Protein AF-A0A8J6MRK6-F1 (afdb_monomer_lite)

Sequence (98 aa):
NPVSFQPLQSISALSKSTATTGTELSQHFGQYLDSALNKLSTDKAESDKLTTDFLRGESVGVDQMLIAAEKVSLGLEFTVQVRNKMIEAYQEIMRMQM

Structure (mmCIF, N/CA/C/O backbone):
data_AF-A0A8J6MRK6-F1
#
_entry.id   AF-A0A8J6MRK6-F1
#
loop_
_atom_site.group_PDB
_atom_site.id
_atom_site.type_symbol
_atom_site.label_atom_id
_atom_site.label_alt_id
_atom_site.label_comp_id
_atom_site.label_asym_id
_atom_site.label_entity_id
_atom_site.label_seq_id
_atom_site.pdbx_PDB_ins_code
_atom_site.Cartn_x
_atom_site.Cartn_y
_atom_site.Cartn_z
_atom_site.occupancy
_atom_site.B_iso_or_equiv
_atom_site.auth_seq_id
_atom_site.auth_comp_id
_atom_site.auth_asym_id
_atom_site.auth_atom_id
_atom_site.pdbx_PDB_model_num
ATOM 1 N N . ASN A 1 1 ? 3.760 -3.261 73.207 1.00 43.50 1 ASN A N 1
ATOM 2 C CA . ASN A 1 1 ? 4.058 -2.607 71.918 1.00 43.50 1 ASN A CA 1
ATOM 3 C C . ASN A 1 1 ? 3.354 -3.384 70.808 1.00 43.50 1 ASN A C 1
ATOM 5 O O . ASN A 1 1 ? 3.860 -4.449 70.472 1.00 43.50 1 ASN A O 1
ATOM 9 N N . PRO A 1 2 ? 2.171 -2.980 70.308 1.00 58.50 2 PRO A N 1
ATOM 10 C CA . PRO A 1 2 ? 1.565 -3.656 69.169 1.00 58.50 2 PRO A CA 1
ATOM 11 C C . PRO A 1 2 ? 2.095 -3.044 67.868 1.00 58.50 2 PRO A C 1
ATOM 13 O O . PRO A 1 2 ? 2.061 -1.833 67.669 1.00 58.50 2 PRO A O 1
ATOM 16 N N . VAL A 1 3 ? 2.625 -3.902 67.004 1.00 55.16 3 VAL A N 1
ATOM 17 C CA . VAL A 1 3 ? 3.091 -3.565 65.657 1.00 55.16 3 VAL A CA 1
ATOM 18 C C . VAL A 1 3 ? 1.879 -3.247 64.782 1.00 55.16 3 VAL A C 1
ATOM 20 O O . VAL A 1 3 ? 1.050 -4.111 64.508 1.00 55.16 3 VAL A O 1
ATOM 23 N N . SER A 1 4 ? 1.768 -1.988 64.373 1.00 65.88 4 SER A N 1
ATOM 24 C CA . SER A 1 4 ? 0.821 -1.502 63.378 1.00 65.88 4 SER A CA 1
ATOM 25 C C . SER A 1 4 ? 1.310 -1.883 61.979 1.00 65.88 4 SER A C 1
ATOM 27 O O . SER A 1 4 ? 2.348 -1.416 61.518 1.00 65.88 4 SER A O 1
ATOM 29 N N . PHE A 1 5 ? 0.553 -2.734 61.290 1.00 61.56 5 PHE A N 1
ATOM 30 C CA . PHE A 1 5 ? 0.781 -3.050 59.883 1.00 61.56 5 PHE A CA 1
ATOM 31 C C . PHE A 1 5 ? 0.125 -1.969 59.019 1.00 61.56 5 PHE A C 1
ATOM 33 O O . PHE A 1 5 ? -1.100 -1.880 58.940 1.00 61.56 5 PHE A O 1
ATOM 40 N N . GLN A 1 6 ? 0.942 -1.117 58.399 1.00 68.06 6 GLN A N 1
ATOM 41 C CA . GLN A 1 6 ? 0.486 -0.169 57.384 1.00 68.06 6 GLN A CA 1
ATOM 42 C C . GLN A 1 6 ? 0.169 -0.934 56.088 1.00 68.06 6 GLN A C 1
ATOM 44 O O . GLN A 1 6 ? 1.034 -1.660 55.590 1.00 68.06 6 GLN A O 1
ATOM 49 N N . PRO A 1 7 ? -1.050 -0.808 55.532 1.00 63.06 7 PRO A N 1
ATOM 50 C CA . PRO A 1 7 ? -1.398 -1.471 54.288 1.00 63.06 7 PRO A CA 1
ATOM 51 C C . PRO A 1 7 ? -0.610 -0.861 53.123 1.00 63.06 7 PRO A C 1
ATOM 53 O O . PRO A 1 7 ? -0.322 0.334 53.088 1.00 63.06 7 PRO A O 1
ATOM 56 N N . LEU A 1 8 ? -0.262 -1.725 52.175 1.00 55.72 8 LEU A N 1
ATOM 57 C CA . LEU A 1 8 ? 0.589 -1.507 51.007 1.00 55.72 8 LEU A CA 1
ATOM 58 C C . LEU A 1 8 ? 0.056 -0.409 50.059 1.00 55.72 8 LEU A C 1
ATOM 60 O O . LEU A 1 8 ? -0.476 -0.700 48.992 1.00 55.72 8 LEU A O 1
ATOM 64 N N . GLN A 1 9 ? 0.238 0.865 50.411 1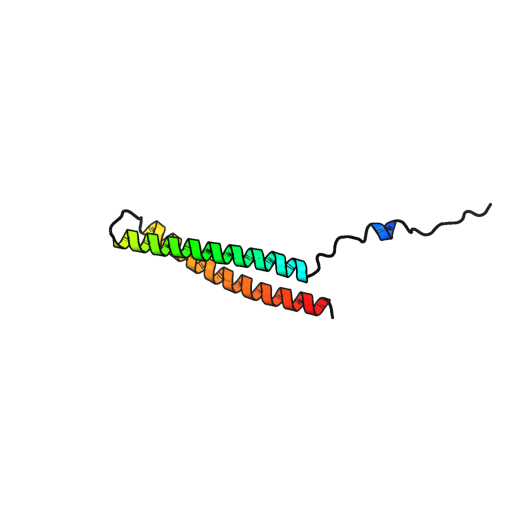.00 59.41 9 GLN A N 1
ATOM 65 C CA . GLN A 1 9 ? -0.112 2.015 49.560 1.00 59.41 9 GLN A CA 1
ATOM 66 C C . GLN A 1 9 ? 0.921 2.311 48.455 1.00 59.41 9 GLN A C 1
ATO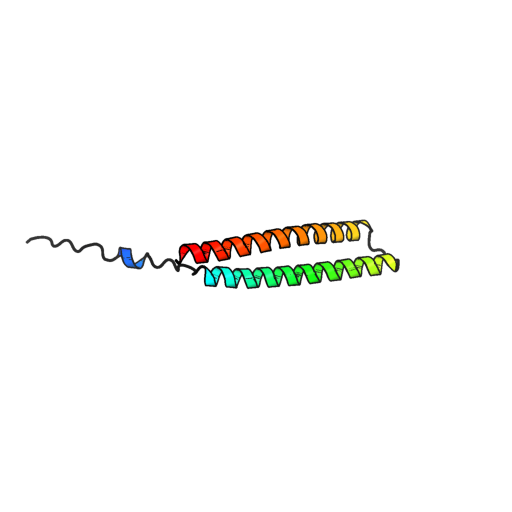M 68 O O . GLN A 1 9 ? 0.755 3.259 47.695 1.00 59.41 9 GLN A O 1
ATOM 73 N N . SER A 1 10 ? 1.986 1.515 48.332 1.00 55.88 10 SER A N 1
ATOM 74 C CA . SER A 1 10 ? 3.086 1.772 47.386 1.00 55.88 10 SER A CA 1
ATOM 75 C C . SER A 1 10 ? 2.905 1.111 46.012 1.00 55.88 10 SER A C 1
ATOM 77 O O . SER A 1 10 ? 3.603 1.466 45.069 1.00 55.88 10 SER A O 1
ATOM 79 N N . ILE A 1 11 ? 1.967 0.169 45.873 1.00 58.72 11 ILE A N 1
ATOM 80 C CA . ILE A 1 11 ? 1.724 -0.568 44.615 1.00 58.72 11 ILE A CA 1
ATOM 81 C C . ILE A 1 11 ? 0.726 0.133 43.682 1.00 58.72 11 ILE A C 1
ATOM 83 O O . ILE A 1 11 ? 0.683 -0.169 42.492 1.00 58.72 11 ILE A O 1
ATOM 87 N N . SER A 1 12 ? -0.022 1.124 44.170 1.00 57.41 12 SER A N 1
ATOM 88 C CA . SER A 1 12 ? -0.933 1.934 43.349 1.00 57.41 12 SER A CA 1
ATOM 89 C C . SER A 1 12 ? -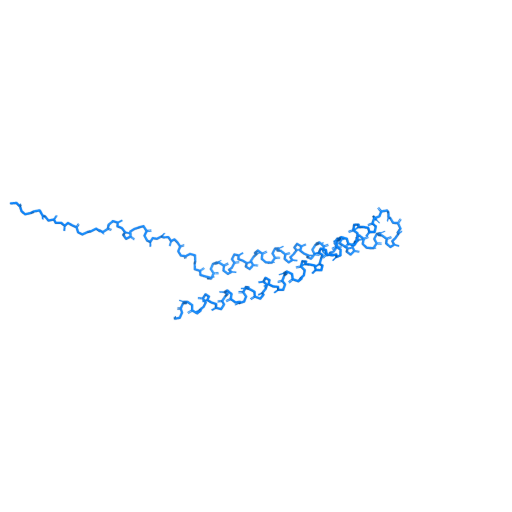0.204 2.916 42.420 1.00 57.41 12 SER A C 1
ATOM 91 O O . SER A 1 12 ? -0.775 3.338 41.418 1.00 57.41 12 SER A O 1
ATOM 93 N N . ALA A 1 13 ? 1.066 3.241 42.689 1.00 55.28 13 ALA A N 1
ATOM 94 C CA . ALA A 1 13 ? 1.861 4.149 41.856 1.00 55.28 13 ALA A CA 1
ATOM 95 C C . ALA A 1 13 ? 2.454 3.487 40.595 1.00 55.28 13 ALA A C 1
ATOM 97 O O . ALA A 1 13 ? 2.846 4.194 39.669 1.00 55.28 13 ALA A O 1
ATOM 98 N N . LEU A 1 14 ? 2.494 2.149 40.529 1.00 54.56 14 LEU A N 1
ATOM 99 C CA . LEU A 1 14 ? 2.991 1.412 39.358 1.00 54.56 14 LEU A CA 1
ATOM 100 C C . LEU A 1 14 ? 1.876 1.076 38.349 1.00 54.56 14 LEU A C 1
ATOM 102 O O . LEU A 1 14 ? 2.152 0.733 37.203 1.00 54.56 14 LEU A O 1
ATOM 106 N N . SER A 1 15 ? 0.611 1.276 38.730 1.00 52.53 15 SER A N 1
ATOM 107 C CA . SER A 1 15 ? -0.558 1.201 37.842 1.00 52.53 15 SER A CA 1
ATOM 108 C C . SER A 1 15 ? -0.809 2.528 37.112 1.00 52.53 15 SER A C 1
ATOM 110 O O . SER A 1 15 ? -1.943 2.969 36.946 1.00 52.53 15 SER A O 1
ATOM 112 N N . LYS A 1 16 ? 0.259 3.198 36.684 1.00 51.78 16 LYS A N 1
ATOM 113 C CA . LYS A 1 16 ? 0.198 4.269 35.686 1.00 51.78 16 LYS A CA 1
ATOM 114 C C . LYS A 1 16 ? 1.046 3.860 34.488 1.00 51.78 16 LYS A C 1
ATOM 116 O O . LYS A 1 16 ? 1.866 4.623 33.995 1.00 51.78 16 LYS A O 1
ATOM 121 N N . SER A 1 17 ? 0.864 2.614 34.042 1.00 50.56 17 SER A N 1
ATOM 122 C CA . SER A 1 17 ? 1.119 2.289 32.645 1.00 50.56 17 SER A CA 1
ATOM 123 C C . SER A 1 17 ? 0.177 3.188 31.860 1.00 50.56 17 SER A C 1
ATOM 125 O O . SER A 1 17 ? -1.039 3.097 32.028 1.00 50.56 17 SER A O 1
ATOM 127 N N . THR A 1 18 ? 0.744 4.164 31.157 1.00 51.47 18 THR A N 1
ATOM 128 C CA . THR A 1 18 ? 0.031 5.075 30.271 1.00 51.47 18 THR A CA 1
ATOM 129 C C . THR A 1 18 ? -0.867 4.231 29.383 1.00 51.47 18 THR A C 1
ATOM 131 O O . THR A 1 18 ? -0.394 3.589 28.450 1.00 51.47 18 THR A O 1
ATOM 134 N N . ALA A 1 19 ? -2.155 4.172 29.716 1.00 54.62 19 ALA A N 1
ATOM 135 C CA . ALA A 1 19 ? -3.151 3.637 28.820 1.00 54.62 19 ALA A CA 1
ATOM 136 C C . ALA A 1 19 ? -3.161 4.604 27.641 1.00 54.62 19 ALA A C 1
ATOM 138 O O . ALA A 1 19 ? -3.783 5.662 27.724 1.00 54.62 19 ALA A O 1
ATOM 139 N N . THR A 1 20 ? -2.392 4.293 26.594 1.00 57.88 20 THR A N 1
ATOM 140 C CA . THR A 1 20 ? -2.569 4.910 25.285 1.00 57.88 20 THR A CA 1
ATOM 141 C C . THR A 1 20 ? -4.044 4.749 24.983 1.00 57.88 20 THR A C 1
ATOM 143 O O . THR A 1 20 ? -4.534 3.634 24.789 1.00 57.88 20 THR A O 1
ATOM 146 N N . THR A 1 21 ? -4.781 5.850 25.082 1.00 68.06 21 THR A N 1
ATOM 147 C CA . THR A 1 21 ? -6.215 5.823 24.823 1.00 68.06 21 THR A CA 1
ATOM 148 C C . THR A 1 21 ? -6.391 5.336 23.391 1.00 68.06 21 THR A C 1
ATOM 150 O O . THR A 1 21 ? -5.588 5.672 22.517 1.00 68.06 21 THR A O 1
ATOM 153 N N . GLY A 1 22 ? -7.403 4.513 23.116 1.00 66.69 22 GLY A N 1
ATOM 154 C CA . GLY A 1 22 ? -7.571 3.980 21.760 1.00 66.69 22 GLY A CA 1
ATOM 155 C C . GLY A 1 22 ? -7.709 5.084 20.694 1.00 66.69 22 GLY A C 1
ATOM 156 O O . GLY A 1 22 ? -7.380 4.871 19.531 1.00 66.69 22 GLY A O 1
ATOM 157 N N . THR A 1 23 ? -8.071 6.300 21.110 1.00 68.06 23 THR A N 1
ATOM 158 C CA . THR A 1 23 ? -8.031 7.527 20.307 1.00 68.06 23 THR A CA 1
ATOM 159 C C . THR A 1 23 ? -6.611 7.940 19.888 1.00 68.06 23 THR A C 1
ATOM 161 O O . THR A 1 23 ? -6.397 8.213 18.709 1.00 68.06 23 THR A O 1
ATOM 164 N N . GLU A 1 24 ? -5.622 7.938 20.792 1.00 73.75 24 GLU A N 1
ATOM 165 C CA . GLU A 1 24 ? -4.217 8.227 20.444 1.00 73.75 24 GLU A CA 1
ATOM 166 C C . GLU A 1 24 ? -3.648 7.178 19.486 1.00 73.75 24 GLU A C 1
ATOM 168 O O . GLU A 1 24 ? -2.996 7.525 18.499 1.00 73.75 24 GLU A O 1
ATOM 173 N N . LEU A 1 25 ? -3.942 5.895 19.723 1.00 71.75 25 LEU A N 1
ATOM 174 C CA . LEU A 1 25 ? -3.495 4.813 18.843 1.00 71.75 25 LEU A CA 1
ATOM 175 C C . LEU A 1 25 ? -4.107 4.947 17.438 1.00 71.75 25 LEU A C 1
ATOM 177 O O . LEU A 1 25 ? -3.405 4.801 16.436 1.00 71.75 25 LEU A O 1
ATOM 181 N N . SER A 1 26 ? -5.398 5.291 17.358 1.00 72.12 26 SER A N 1
ATOM 182 C CA . SER A 1 26 ? -6.092 5.540 16.091 1.00 72.12 26 SER A CA 1
ATOM 183 C C . SER A 1 26 ? -5.502 6.733 15.333 1.00 72.12 26 SER A C 1
ATOM 185 O O . SER A 1 26 ? -5.407 6.690 14.106 1.00 72.12 26 SER A O 1
ATOM 187 N N . GLN A 1 27 ? -5.086 7.789 16.037 1.00 79.00 27 GLN A N 1
ATOM 188 C CA . GLN A 1 27 ? -4.509 8.983 15.422 1.00 79.00 27 GLN A CA 1
ATOM 189 C C . GLN A 1 27 ? -3.079 8.747 14.916 1.00 79.00 27 GLN A C 1
ATOM 191 O O . GLN A 1 27 ? -2.761 9.130 13.789 1.00 79.00 27 GLN A O 1
ATOM 196 N N . HIS A 1 28 ? -2.240 8.056 15.693 1.00 79.25 28 HIS A N 1
ATOM 197 C CA . HIS A 1 28 ? -0.901 7.650 15.255 1.00 79.25 28 HIS A CA 1
ATOM 198 C C . HIS A 1 28 ? -0.946 6.716 14.044 1.00 79.25 28 HIS A C 1
ATOM 200 O O . HIS A 1 28 ? -0.157 6.867 13.110 1.00 79.25 28 HIS A O 1
ATOM 206 N N . PHE A 1 29 ? -1.898 5.782 14.016 1.00 73.00 29 PHE A N 1
ATOM 207 C CA . PHE A 1 29 ? -2.064 4.912 12.862 1.00 73.00 29 PHE A CA 1
ATOM 208 C C . PHE A 1 29 ? -2.583 5.677 11.640 1.00 73.00 29 PHE A C 1
ATOM 210 O O . PHE A 1 29 ? -2.079 5.460 10.542 1.00 73.00 29 PHE A O 1
ATOM 217 N N . GLY A 1 30 ? -3.556 6.582 11.800 1.00 81.06 30 GLY A N 1
ATOM 218 C CA . GLY A 1 30 ? -4.058 7.400 10.692 1.00 81.06 30 GLY A CA 1
ATOM 219 C C . GLY A 1 30 ? -2.934 8.158 9.978 1.00 81.06 30 GLY A C 1
ATOM 220 O O . GLY A 1 30 ? -2.865 8.141 8.753 1.00 81.06 30 GLY A O 1
ATOM 221 N N . GLN A 1 31 ? -1.989 8.719 10.739 1.00 85.00 31 GLN A N 1
ATOM 222 C CA . GLN A 1 31 ? -0.785 9.359 10.193 1.00 85.00 31 GLN A CA 1
ATOM 223 C C . GLN A 1 31 ? 0.138 8.377 9.454 1.00 85.00 31 GLN A C 1
ATOM 225 O O . GLN A 1 31 ? 0.697 8.713 8.407 1.00 85.00 31 GLN A O 1
ATOM 230 N N . TYR A 1 32 ? 0.300 7.158 9.977 1.00 83.25 32 TYR A N 1
ATOM 231 C CA . TYR A 1 32 ? 1.088 6.114 9.321 1.00 83.25 32 TYR A CA 1
ATOM 232 C C . TYR A 1 32 ? 0.448 5.659 8.002 1.00 83.25 32 TYR A C 1
ATOM 234 O O . TYR A 1 32 ? 1.142 5.540 6.993 1.00 83.25 32 TYR A O 1
ATOM 242 N N . LEU A 1 33 ? -0.872 5.454 7.988 1.00 81.06 33 LEU A N 1
ATOM 243 C CA . LEU A 1 33 ? -1.621 5.086 6.790 1.00 81.06 33 LEU A CA 1
ATOM 244 C C . LEU A 1 33 ? -1.560 6.192 5.735 1.00 81.06 33 LEU A C 1
ATOM 246 O O . LEU A 1 33 ? -1.319 5.893 4.571 1.00 81.06 33 LEU A O 1
ATOM 250 N N . ASP A 1 34 ? -1.719 7.454 6.134 1.00 86.00 34 ASP A N 1
ATOM 251 C CA . ASP A 1 34 ? -1.584 8.608 5.238 1.00 86.00 34 ASP A CA 1
ATOM 252 C C . ASP A 1 34 ? -0.188 8.650 4.593 1.00 86.00 34 ASP A C 1
ATOM 254 O O . ASP A 1 34 ? -0.045 8.734 3.372 1.00 86.00 34 ASP A O 1
ATOM 258 N N . SER A 1 35 ? 0.853 8.440 5.402 1.00 86.38 35 SER A N 1
ATOM 259 C CA . SER A 1 35 ? 2.236 8.352 4.923 1.00 86.38 35 SER A CA 1
ATOM 260 C C . SER A 1 35 ? 2.443 7.178 3.956 1.00 86.38 35 SER A C 1
ATOM 262 O O . SER A 1 35 ? 3.105 7.327 2.928 1.00 86.38 35 SER A O 1
ATOM 264 N N . ALA A 1 36 ? 1.860 6.011 4.247 1.00 81.81 36 ALA A N 1
ATOM 265 C CA . ALA A 1 36 ? 1.938 4.831 3.390 1.00 81.81 36 ALA A CA 1
ATOM 266 C C . ALA A 1 36 ? 1.180 5.020 2.063 1.00 81.81 36 ALA A C 1
ATOM 268 O O . ALA A 1 36 ? 1.685 4.626 1.013 1.00 81.81 36 ALA A O 1
ATOM 269 N N . LEU A 1 37 ? 0.013 5.672 2.088 1.00 85.44 37 LEU A N 1
ATOM 270 C CA . LEU A 1 37 ? -0.771 6.025 0.900 1.00 85.44 37 LEU A CA 1
ATOM 271 C C . LEU A 1 37 ? -0.047 7.052 0.020 1.00 85.44 37 LEU A C 1
ATOM 273 O O . LEU A 1 37 ? -0.013 6.902 -1.204 1.00 85.44 37 LEU A O 1
ATOM 277 N N . ASN A 1 38 ? 0.583 8.059 0.627 1.00 89.56 38 ASN A N 1
ATOM 278 C CA . ASN A 1 38 ? 1.442 9.009 -0.081 1.00 89.56 38 ASN A CA 1
ATOM 279 C C . ASN A 1 38 ? 2.647 8.309 -0.720 1.00 89.56 38 ASN A C 1
ATOM 281 O O . ASN A 1 38 ? 3.001 8.584 -1.872 1.00 89.56 38 ASN A O 1
ATOM 285 N N . LYS A 1 39 ? 3.242 7.343 -0.011 1.00 86.31 39 LYS A N 1
ATOM 286 C CA . LYS A 1 39 ? 4.327 6.530 -0.558 1.00 86.31 39 LYS A CA 1
ATOM 287 C C . LYS A 1 39 ? 3.858 5.672 -1.733 1.00 86.31 39 LYS A C 1
ATOM 289 O O . LYS A 1 39 ? 4.508 5.675 -2.768 1.00 86.31 39 LYS A O 1
ATOM 294 N N . LEU A 1 40 ? 2.714 4.998 -1.614 1.00 85.50 40 LEU A N 1
ATOM 295 C CA . LEU A 1 40 ? 2.132 4.207 -2.702 1.00 85.50 40 LEU A CA 1
ATOM 296 C C . LEU A 1 40 ? 1.798 5.074 -3.924 1.00 85.50 40 LEU A C 1
ATOM 298 O O . LEU A 1 40 ? 2.023 4.654 -5.053 1.00 85.50 40 LEU A O 1
ATOM 302 N N . SER A 1 41 ? 1.298 6.292 -3.706 1.00 85.75 41 SER A N 1
ATOM 303 C CA . SER A 1 41 ? 1.021 7.247 -4.785 1.00 85.75 41 SER A CA 1
ATOM 304 C C . SER A 1 41 ? 2.300 7.653 -5.520 1.00 85.75 41 SER A C 1
ATOM 306 O O . SER A 1 41 ? 2.308 7.726 -6.748 1.00 85.75 41 SER A O 1
ATOM 308 N N . THR A 1 42 ? 3.395 7.848 -4.781 1.00 88.06 42 THR A N 1
ATOM 309 C CA . THR A 1 42 ? 4.726 8.096 -5.355 1.00 88.06 42 THR A CA 1
ATOM 310 C C . THR A 1 42 ? 5.232 6.883 -6.140 1.00 88.06 42 THR A C 1
ATOM 312 O O . THR A 1 42 ? 5.598 7.029 -7.303 1.00 88.06 42 THR A O 1
ATOM 315 N N . ASP A 1 43 ? 5.184 5.685 -5.545 1.00 81.12 43 ASP A N 1
ATOM 316 C CA . ASP A 1 43 ? 5.596 4.427 -6.186 1.00 81.12 43 ASP A CA 1
ATOM 317 C C . ASP A 1 43 ? 4.761 4.170 -7.474 1.00 81.12 43 ASP A C 1
ATOM 319 O O . ASP A 1 43 ? 5.289 3.712 -8.488 1.00 81.12 43 ASP A O 1
ATOM 323 N N . LYS A 1 44 ? 3.465 4.525 -7.486 1.00 81.56 44 LYS A N 1
ATOM 324 C CA . LYS A 1 44 ? 2.607 4.467 -8.683 1.00 81.56 44 LYS A CA 1
ATOM 325 C C . LYS A 1 44 ? 3.049 5.458 -9.762 1.00 81.56 44 LYS A C 1
ATOM 327 O O . LYS A 1 44 ? 3.143 5.073 -10.924 1.00 81.56 44 LYS A O 1
ATOM 332 N N . ALA A 1 45 ? 3.306 6.714 -9.399 1.00 86.56 45 ALA A N 1
ATOM 333 C CA . ALA A 1 45 ? 3.749 7.734 -10.348 1.00 86.56 45 ALA A CA 1
ATOM 334 C C . ALA A 1 45 ? 5.108 7.380 -10.980 1.00 86.56 45 ALA A C 1
ATOM 336 O O . ALA A 1 45 ? 5.323 7.617 -12.168 1.00 86.56 45 ALA A O 1
ATOM 337 N N . GLU A 1 46 ? 6.007 6.770 -10.207 1.00 82.62 46 GLU A N 1
ATOM 338 C CA . GLU A 1 46 ? 7.277 6.237 -10.702 1.00 82.62 46 GLU A CA 1
ATOM 339 C C . GLU A 1 46 ? 7.063 5.086 -11.696 1.00 82.62 46 GLU A C 1
ATOM 341 O O . GLU A 1 46 ? 7.670 5.079 -12.765 1.00 82.62 46 GLU A O 1
ATOM 346 N N . SER A 1 47 ? 6.146 4.162 -11.397 1.00 74.31 47 SER A N 1
ATOM 347 C CA . SER A 1 47 ? 5.781 3.062 -12.299 1.00 74.31 47 SER A CA 1
ATOM 348 C C . SER A 1 47 ? 5.153 3.557 -13.615 1.00 74.31 47 SER A C 1
ATOM 350 O O . SER A 1 47 ? 5.505 3.089 -14.703 1.00 74.31 47 SER A O 1
ATOM 352 N N . ASP A 1 48 ? 4.282 4.570 -13.545 1.00 79.31 48 ASP A N 1
ATOM 353 C CA . ASP A 1 48 ? 3.678 5.213 -14.722 1.00 79.31 48 ASP A CA 1
ATOM 354 C C . ASP A 1 48 ? 4.750 5.939 -15.570 1.00 79.31 48 ASP A C 1
ATOM 356 O O . ASP A 1 48 ? 4.722 5.902 -16.807 1.00 79.31 48 ASP A O 1
ATOM 360 N N . LYS A 1 49 ? 5.751 6.548 -14.918 1.00 82.12 49 LYS A N 1
ATOM 361 C CA . LYS A 1 49 ? 6.904 7.162 -15.589 1.00 82.12 49 LYS A CA 1
ATOM 362 C C . LYS A 1 49 ? 7.787 6.118 -16.276 1.00 82.12 49 LYS A C 1
ATOM 364 O O . LYS A 1 49 ? 8.059 6.268 -17.462 1.00 82.12 49 LYS A O 1
ATOM 369 N N . LEU A 1 50 ? 8.166 5.047 -15.577 1.00 73.38 50 LEU A N 1
ATOM 370 C CA . LEU A 1 50 ? 8.937 3.928 -16.136 1.00 73.38 50 LEU A CA 1
ATOM 371 C C . LEU A 1 50 ? 8.229 3.308 -17.344 1.00 73.38 50 LEU A C 1
ATOM 373 O O . LEU A 1 50 ? 8.867 3.019 -18.351 1.00 73.38 50 LEU A O 1
ATOM 377 N N . THR A 1 51 ? 6.904 3.172 -17.276 1.00 71.25 51 THR A N 1
ATOM 378 C CA . THR A 1 51 ? 6.077 2.721 -18.403 1.00 71.25 51 THR A CA 1
ATOM 379 C C . THR A 1 51 ? 6.159 3.689 -19.584 1.00 71.25 51 THR A C 1
ATOM 381 O O . THR A 1 51 ? 6.316 3.266 -20.726 1.00 71.25 51 THR A O 1
ATOM 384 N N . THR A 1 52 ? 6.087 4.996 -19.330 1.00 76.25 52 THR A N 1
ATOM 385 C CA . THR A 1 52 ? 6.181 6.026 -20.376 1.00 76.25 52 THR A CA 1
ATOM 386 C C . THR A 1 52 ? 7.568 6.068 -21.022 1.00 76.25 52 THR A C 1
ATOM 388 O O . THR A 1 52 ? 7.675 6.182 -22.243 1.00 76.25 52 THR A O 1
ATOM 391 N N . ASP A 1 53 ? 8.627 5.955 -20.221 1.00 72.88 53 ASP A N 1
ATOM 392 C CA . ASP A 1 53 ? 10.015 5.961 -20.688 1.00 72.88 53 ASP A CA 1
ATOM 393 C C . ASP A 1 53 ? 10.341 4.664 -21.460 1.00 72.88 53 ASP A C 1
ATOM 395 O O . ASP A 1 53 ? 10.974 4.717 -22.517 1.00 72.88 53 ASP A O 1
ATOM 399 N N . PHE A 1 54 ? 9.781 3.523 -21.037 1.00 67.81 54 PHE A N 1
ATOM 400 C CA . PHE A 1 54 ? 9.809 2.266 -21.792 1.00 67.81 54 PHE A CA 1
ATOM 401 C C . PHE A 1 54 ? 9.134 2.392 -23.168 1.00 67.81 54 PHE A C 1
ATOM 403 O O . PHE A 1 54 ? 9.716 2.026 -24.188 1.00 67.81 54 PHE A O 1
ATOM 410 N N . LEU A 1 55 ? 7.924 2.963 -23.228 1.00 70.81 55 LEU A N 1
ATOM 411 C CA . LEU A 1 55 ? 7.207 3.196 -24.491 1.00 70.81 55 LEU A CA 1
ATOM 412 C C . LEU A 1 55 ? 7.940 4.180 -25.420 1.00 70.81 55 LEU A C 1
ATOM 414 O O . LEU A 1 55 ? 7.770 4.113 -26.638 1.00 70.81 55 LEU A O 1
ATOM 418 N N . ARG A 1 56 ? 8.764 5.080 -24.863 1.00 77.75 56 ARG A N 1
ATOM 419 C CA . ARG A 1 56 ? 9.623 6.014 -25.614 1.00 77.75 56 ARG A CA 1
ATOM 420 C C . ARG A 1 56 ? 10.881 5.338 -26.186 1.00 77.75 56 ARG A C 1
ATOM 422 O O . ARG A 1 56 ? 11.589 5.958 -26.976 1.00 77.75 56 ARG A O 1
ATOM 429 N N . GLY A 1 57 ? 11.142 4.078 -25.837 1.00 65.88 57 GLY A N 1
ATOM 430 C CA . GLY A 1 57 ? 12.302 3.324 -26.310 1.00 65.88 57 GLY A CA 1
ATOM 431 C C . GLY A 1 57 ? 13.577 3.567 -25.499 1.00 65.88 57 GLY A C 1
ATOM 432 O O . GLY A 1 57 ? 14.659 3.223 -25.974 1.00 65.88 57 GLY A O 1
ATOM 433 N N . GLU A 1 58 ? 13.479 4.144 -24.295 1.00 63.09 58 GLU A N 1
ATOM 434 C CA . GLU A 1 58 ? 14.593 4.112 -23.343 1.00 63.09 58 GLU A CA 1
ATOM 435 C C . GLU A 1 58 ? 14.742 2.692 -22.773 1.00 63.09 58 GLU A C 1
ATOM 437 O O . GLU A 1 58 ? 13.748 1.989 -22.593 1.00 63.09 58 GLU A O 1
ATOM 442 N N . SER A 1 59 ? 15.983 2.257 -22.505 1.00 56.50 59 SER A N 1
ATOM 443 C CA . SER A 1 59 ? 16.339 0.920 -21.987 1.00 56.50 59 SER A CA 1
ATOM 444 C C . SER A 1 59 ? 15.864 0.680 -20.547 1.00 56.50 59 SER A C 1
ATOM 446 O O . SER A 1 59 ? 16.649 0.364 -19.653 1.00 56.50 59 SER A O 1
ATOM 448 N N . VAL A 1 60 ? 14.569 0.823 -20.302 1.00 59.56 60 VAL A N 1
ATOM 449 C CA . VAL A 1 60 ? 13.918 0.302 -19.112 1.00 59.56 60 VAL A CA 1
ATOM 450 C C . VAL A 1 60 ? 13.635 -1.167 -19.395 1.00 59.56 60 VAL A C 1
ATOM 452 O O . VAL A 1 60 ? 12.923 -1.508 -20.337 1.00 59.56 60 VAL A O 1
ATOM 455 N N . GLY A 1 61 ? 14.244 -2.063 -18.627 1.00 69.31 61 GLY A N 1
ATOM 456 C CA . GLY A 1 61 ? 13.960 -3.487 -18.755 1.00 69.31 61 GLY A CA 1
ATOM 457 C C . GLY A 1 61 ? 12.471 -3.766 -18.509 1.00 69.31 61 GLY A C 1
ATOM 458 O O . GLY A 1 61 ? 11.903 -3.291 -17.523 1.00 69.31 61 GLY A O 1
ATOM 459 N N . VAL A 1 62 ? 11.830 -4.520 -19.412 1.00 68.31 62 VAL A N 1
ATOM 460 C CA . VAL A 1 62 ? 10.424 -4.970 -19.292 1.00 68.31 62 VAL A CA 1
ATOM 461 C C . VAL A 1 62 ? 10.171 -5.650 -17.943 1.00 68.31 62 VAL A C 1
ATOM 463 O O . VAL A 1 62 ? 9.101 -5.517 -17.355 1.00 68.31 62 VAL A O 1
ATOM 466 N N . ASP A 1 63 ? 11.182 -6.346 -17.432 1.00 73.69 63 ASP A N 1
ATOM 467 C CA . ASP A 1 63 ? 11.224 -6.972 -16.117 1.00 73.69 63 ASP A CA 1
ATOM 468 C C . ASP A 1 63 ? 10.994 -5.969 -14.978 1.00 73.69 63 ASP A C 1
ATOM 470 O O . ASP A 1 63 ? 10.174 -6.231 -14.100 1.00 73.69 63 ASP A O 1
ATOM 474 N N . GLN A 1 64 ? 11.630 -4.795 -15.012 1.00 73.81 64 GLN A N 1
ATOM 475 C CA . GLN A 1 64 ? 11.443 -3.780 -13.972 1.00 73.81 64 GLN A CA 1
ATOM 476 C C . GLN A 1 64 ? 10.035 -3.179 -13.991 1.00 73.81 64 GLN A C 1
ATOM 478 O O . GLN A 1 64 ? 9.462 -2.930 -12.931 1.00 73.81 64 GLN A O 1
ATOM 483 N N . MET A 1 65 ? 9.448 -2.995 -15.176 1.00 76.69 65 M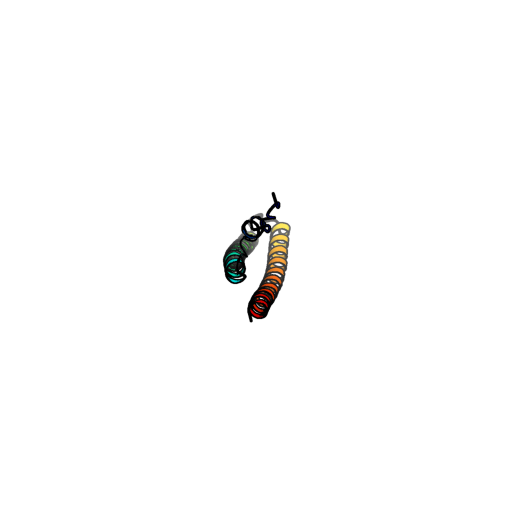ET A N 1
ATOM 484 C CA . MET A 1 65 ? 8.073 -2.507 -15.323 1.00 76.69 65 MET A CA 1
ATOM 485 C C . MET A 1 65 ? 7.054 -3.525 -14.797 1.00 76.69 65 MET A C 1
ATOM 487 O O . MET A 1 65 ? 6.163 -3.160 -14.031 1.00 76.69 65 MET A O 1
ATOM 491 N N . LEU A 1 66 ? 7.216 -4.808 -15.139 1.00 81.81 66 LEU A N 1
ATOM 492 C CA . LEU A 1 66 ? 6.351 -5.877 -14.636 1.00 81.81 66 LEU A CA 1
ATOM 493 C C . LEU A 1 66 ? 6.453 -6.024 -13.113 1.00 81.81 66 LEU A C 1
ATOM 495 O O . LEU A 1 66 ? 5.428 -6.123 -12.444 1.00 81.81 66 LEU A O 1
ATOM 499 N N . ILE A 1 67 ? 7.665 -5.968 -12.548 1.00 85.31 67 ILE A N 1
ATOM 500 C CA . ILE A 1 67 ? 7.870 -6.008 -11.091 1.00 85.31 67 ILE A CA 1
ATOM 501 C C . ILE A 1 67 ? 7.215 -4.798 -10.414 1.00 85.31 67 ILE A C 1
ATOM 503 O O . ILE A 1 67 ? 6.552 -4.948 -9.386 1.00 85.31 67 ILE A O 1
ATOM 507 N N . ALA A 1 68 ? 7.379 -3.599 -10.978 1.00 78.94 68 ALA A N 1
ATOM 508 C CA . ALA A 1 68 ? 6.769 -2.389 -10.440 1.00 78.94 68 ALA A CA 1
ATOM 509 C C . ALA A 1 68 ? 5.233 -2.464 -10.481 1.00 78.94 68 ALA A C 1
ATOM 511 O O . ALA A 1 68 ? 4.577 -2.120 -9.497 1.00 78.94 68 ALA A O 1
ATOM 512 N N . ALA A 1 69 ? 4.656 -2.964 -11.576 1.00 81.06 69 ALA A N 1
ATOM 513 C CA . ALA A 1 69 ? 3.217 -3.171 -11.713 1.00 81.06 69 ALA A CA 1
ATOM 514 C C . ALA A 1 69 ? 2.676 -4.200 -10.702 1.00 81.06 69 ALA A C 1
ATOM 516 O O . ALA A 1 69 ? 1.688 -3.922 -10.018 1.00 81.06 69 ALA A O 1
ATOM 517 N N . GLU A 1 70 ? 3.353 -5.340 -10.544 1.00 86.44 70 GLU A N 1
ATOM 518 C CA . GLU A 1 70 ? 2.986 -6.380 -9.574 1.00 86.44 70 GLU A CA 1
ATOM 519 C C . GLU A 1 70 ? 3.019 -5.834 -8.138 1.00 86.44 70 GLU A C 1
ATOM 521 O O . GLU A 1 70 ? 2.078 -6.012 -7.364 1.00 86.44 70 GLU A O 1
ATOM 526 N N . LYS A 1 71 ? 4.067 -5.072 -7.795 1.00 85.88 71 LYS A N 1
ATOM 527 C CA . LYS A 1 71 ? 4.216 -4.435 -6.481 1.00 85.88 71 LYS A CA 1
ATOM 528 C C . LYS A 1 71 ? 3.094 -3.435 -6.191 1.00 85.88 71 LYS A C 1
ATOM 530 O O . LYS A 1 71 ? 2.609 -3.385 -5.061 1.00 85.88 71 LYS A O 1
ATOM 535 N N . VAL A 1 72 ? 2.671 -2.649 -7.184 1.00 84.88 72 VAL A N 1
ATOM 536 C CA . VAL A 1 72 ? 1.546 -1.708 -7.035 1.00 84.88 72 VAL A CA 1
ATOM 537 C C . VAL A 1 72 ? 0.233 -2.460 -6.822 1.00 84.88 72 VAL A C 1
ATOM 539 O O . VAL A 1 72 ? -0.532 -2.084 -5.935 1.00 84.88 72 VAL A O 1
ATOM 542 N N . SER A 1 73 ? -0.011 -3.531 -7.583 1.00 87.19 73 SER A N 1
ATOM 543 C CA . SER A 1 73 ? -1.207 -4.369 -7.435 1.00 87.19 73 SER A CA 1
ATOM 544 C C . SER A 1 73 ? -1.306 -4.958 -6.023 1.00 87.19 73 SER A C 1
ATOM 546 O O . SER A 1 73 ? -2.287 -4.731 -5.309 1.00 87.19 73 SER A O 1
ATOM 548 N N . LEU A 1 74 ? -0.231 -5.609 -5.566 1.00 89.94 74 LEU A N 1
ATOM 549 C CA . LEU A 1 74 ? -0.154 -6.210 -4.234 1.00 89.94 74 LEU A CA 1
ATOM 550 C C . LEU A 1 74 ? -0.261 -5.154 -3.120 1.00 89.94 74 LEU A C 1
ATOM 552 O O . LEU A 1 74 ? -0.935 -5.359 -2.110 1.00 89.94 74 LEU A O 1
ATOM 556 N N . GLY A 1 75 ? 0.373 -3.994 -3.315 1.00 86.31 75 GLY A N 1
ATOM 557 C CA . GLY A 1 75 ? 0.309 -2.869 -2.384 1.00 86.31 75 GLY A CA 1
ATOM 558 C C . GLY A 1 75 ? -1.100 -2.287 -2.247 1.00 86.31 75 GLY A C 1
ATOM 559 O O . GLY A 1 75 ? -1.513 -1.931 -1.140 1.00 86.31 75 GLY A O 1
ATOM 560 N N . LEU A 1 76 ? -1.864 -2.226 -3.340 1.00 87.06 76 LEU A N 1
ATOM 561 C CA . LEU A 1 76 ? -3.246 -1.752 -3.324 1.00 87.06 76 LEU A CA 1
ATOM 562 C C . LEU A 1 76 ? -4.159 -2.722 -2.567 1.00 87.06 76 LEU A C 1
ATOM 564 O O . LEU A 1 76 ? -4.947 -2.290 -1.724 1.00 87.06 76 LEU A O 1
ATOM 568 N N . GLU A 1 77 ? -4.028 -4.025 -2.819 1.00 88.25 77 GLU A N 1
ATOM 569 C CA . GLU A 1 77 ? -4.809 -5.044 -2.113 1.00 88.25 77 GLU A CA 1
ATOM 570 C C . GLU A 1 77 ? -4.519 -5.025 -0.607 1.00 88.25 77 GLU A C 1
ATOM 572 O O . GLU A 1 77 ? -5.438 -4.963 0.216 1.00 88.25 77 GLU A O 1
ATOM 577 N N . PHE A 1 78 ? -3.238 -4.976 -0.239 1.00 88.56 78 PHE A N 1
ATOM 578 C CA . PHE A 1 78 ? -2.818 -4.838 1.150 1.00 88.56 78 PHE A CA 1
ATOM 579 C C . PHE A 1 78 ? -3.399 -3.574 1.800 1.00 88.56 78 PHE A C 1
ATOM 581 O O . PHE A 1 78 ? -3.925 -3.629 2.911 1.00 88.56 78 PHE A O 1
ATOM 588 N N . THR A 1 79 ? -3.393 -2.443 1.090 1.00 85.88 79 THR A N 1
ATOM 589 C CA . THR A 1 79 ? -3.973 -1.178 1.568 1.00 85.88 79 THR A CA 1
ATOM 590 C C . THR A 1 79 ? -5.461 -1.316 1.900 1.00 85.88 79 THR A C 1
ATOM 592 O O . THR A 1 79 ? -5.914 -0.814 2.931 1.00 85.88 79 THR A O 1
ATOM 595 N N . VAL A 1 80 ? -6.234 -2.028 1.074 1.00 89.06 80 VAL A N 1
ATOM 596 C CA . VAL A 1 80 ? -7.659 -2.290 1.341 1.00 89.06 80 VAL A CA 1
ATOM 597 C C . VAL A 1 80 ? -7.838 -3.135 2.603 1.00 89.06 80 VAL A C 1
ATOM 599 O O . VAL A 1 80 ? -8.681 -2.815 3.444 1.00 89.06 80 VAL A O 1
ATOM 602 N N . GLN A 1 81 ? -7.029 -4.182 2.777 1.00 88.00 81 GLN A N 1
ATOM 603 C CA . GLN A 1 81 ? -7.079 -5.026 3.975 1.00 88.00 81 GLN A CA 1
ATOM 604 C C . GLN A 1 81 ? -6.737 -4.233 5.242 1.00 88.00 81 GLN A C 1
ATOM 606 O O . GLN A 1 81 ? -7.443 -4.330 6.249 1.00 88.00 81 GLN A O 1
ATOM 611 N N . VAL A 1 82 ? -5.703 -3.395 5.174 1.00 84.50 82 VAL A N 1
ATOM 612 C CA . VAL A 1 82 ? -5.297 -2.504 6.264 1.00 84.50 82 VAL A CA 1
ATOM 613 C C . VAL A 1 82 ? -6.413 -1.516 6.616 1.00 84.50 82 VAL A C 1
ATOM 615 O O . VAL A 1 82 ? -6.744 -1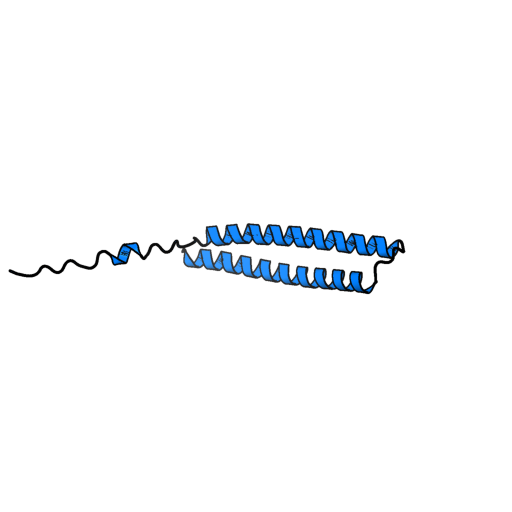.353 7.791 1.00 84.50 82 VAL A O 1
ATOM 618 N N . ARG A 1 83 ? -7.053 -0.906 5.611 1.00 82.81 83 ARG A N 1
ATOM 619 C CA . ARG A 1 83 ? -8.195 0.001 5.796 1.00 82.81 83 ARG A CA 1
ATOM 620 C C . ARG A 1 83 ? -9.368 -0.685 6.498 1.00 82.81 83 ARG A C 1
ATOM 622 O O . ARG A 1 83 ? -9.971 -0.097 7.391 1.00 82.81 83 ARG A O 1
ATOM 629 N N . ASN A 1 84 ? -9.680 -1.926 6.135 1.00 88.56 84 ASN A N 1
ATOM 630 C CA . ASN A 1 84 ? -10.756 -2.684 6.779 1.00 88.56 84 ASN A CA 1
ATOM 631 C C . ASN A 1 84 ? -10.413 -3.025 8.240 1.00 88.56 84 ASN A C 1
ATOM 633 O O . ASN A 1 84 ? -11.220 -2.775 9.133 1.00 88.56 84 ASN A O 1
ATOM 637 N N . LYS A 1 85 ? -9.187 -3.498 8.502 1.00 85.00 85 LYS A N 1
ATOM 638 C CA . LYS A 1 85 ? -8.692 -3.793 9.859 1.00 85.00 85 LYS A CA 1
ATOM 639 C C . LYS A 1 85 ? -8.661 -2.557 10.760 1.00 85.00 85 LYS A C 1
ATOM 641 O O . LYS A 1 85 ? -8.932 -2.662 11.951 1.00 85.00 85 LYS A O 1
ATOM 646 N N . MET A 1 86 ? -8.400 -1.380 10.195 1.00 75.88 86 MET A N 1
ATOM 647 C CA . MET A 1 86 ? -8.514 -0.104 10.904 1.00 75.88 86 MET A CA 1
ATOM 648 C C . MET A 1 86 ? -9.933 0.200 11.368 1.00 75.88 86 MET A C 1
ATOM 650 O O . MET A 1 86 ? -10.133 0.598 12.513 1.00 75.88 86 MET A O 1
ATOM 654 N N . ILE A 1 87 ? -10.910 0.046 10.472 1.00 83.00 87 ILE A N 1
ATOM 655 C CA . ILE A 1 87 ? -12.313 0.321 10.786 1.00 83.00 87 ILE A CA 1
ATOM 656 C C . ILE A 1 87 ? -12.781 -0.622 11.901 1.00 83.00 87 ILE A C 1
ATOM 658 O O . ILE A 1 87 ? -13.428 -0.173 12.844 1.00 83.00 87 ILE A O 1
ATOM 662 N N . GLU A 1 88 ? -12.392 -1.899 11.836 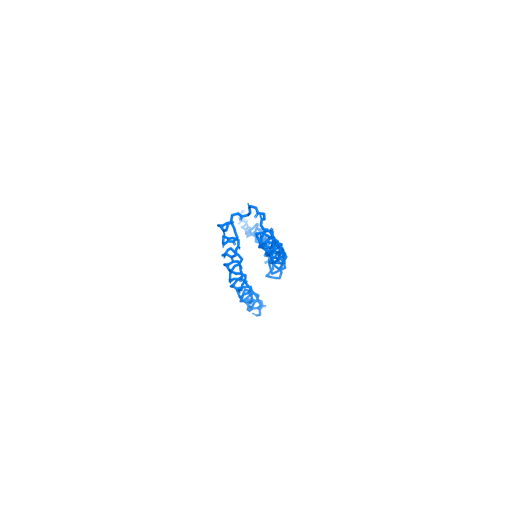1.00 83.38 88 GLU A N 1
ATOM 663 C CA . GLU A 1 88 ? -12.643 -2.885 12.895 1.00 83.38 88 GLU A CA 1
ATOM 664 C C . GLU A 1 88 ? -11.996 -2.474 14.231 1.00 83.38 88 GLU A C 1
ATOM 666 O O . GLU A 1 88 ? -12.665 -2.468 15.261 1.00 83.38 88 GLU A O 1
ATOM 671 N N . ALA A 1 89 ? -10.717 -2.079 14.228 1.00 81.56 89 ALA A N 1
ATOM 672 C CA . ALA A 1 89 ? -10.004 -1.676 15.442 1.00 81.56 89 ALA A CA 1
ATOM 673 C C . ALA A 1 89 ? -10.605 -0.418 16.093 1.00 81.56 89 ALA A C 1
ATOM 675 O O . ALA A 1 89 ? -10.745 -0.362 17.316 1.00 81.56 89 ALA A O 1
ATOM 676 N N . TYR A 1 90 ? -11.006 0.572 15.288 1.00 78.31 90 TYR A N 1
ATOM 677 C CA . TYR A 1 90 ? -11.709 1.763 15.771 1.00 78.31 90 TYR A CA 1
ATOM 678 C C . TYR A 1 90 ? -13.054 1.400 16.417 1.00 78.31 90 TYR A C 1
ATOM 680 O O . TYR A 1 90 ? -13.377 1.894 17.498 1.00 78.31 90 TYR A O 1
ATOM 688 N N . GLN A 1 91 ? -13.821 0.505 15.785 1.00 80.75 91 GLN A N 1
ATOM 689 C CA . GLN A 1 91 ? -15.090 0.022 16.334 1.00 80.75 91 GLN A CA 1
ATOM 690 C C . GLN A 1 91 ? -14.897 -0.738 17.653 1.00 80.75 91 GLN A C 1
ATOM 692 O O . GLN A 1 91 ? -15.651 -0.505 18.596 1.00 80.75 91 GLN A O 1
ATOM 697 N N . GLU A 1 92 ? -13.880 -1.597 17.756 1.00 77.19 92 GLU A N 1
ATOM 698 C CA . GLU A 1 92 ? -13.614 -2.365 18.979 1.00 77.19 92 GLU A CA 1
ATOM 699 C C . GLU A 1 92 ? -13.194 -1.459 20.145 1.00 77.19 92 GLU A C 1
ATOM 701 O O . GLU A 1 92 ? -13.708 -1.602 21.253 1.00 77.19 92 GLU A O 1
ATOM 706 N N . ILE A 1 93 ? -12.336 -0.464 19.892 1.00 74.38 93 ILE A N 1
ATOM 707 C CA . ILE A 1 93 ? -11.943 0.544 20.889 1.00 74.38 93 ILE A CA 1
ATOM 708 C C . ILE A 1 93 ? -13.162 1.299 21.432 1.00 74.38 93 ILE A C 1
ATOM 710 O O . ILE A 1 93 ? -13.243 1.542 22.638 1.00 74.38 93 ILE A O 1
ATOM 714 N N . MET A 1 94 ? -14.097 1.683 20.558 1.00 74.12 94 MET A N 1
ATOM 715 C CA . MET A 1 94 ? -15.329 2.363 20.970 1.00 74.12 94 MET A CA 1
ATOM 716 C C . MET A 1 94 ? -16.231 1.447 21.799 1.00 74.12 94 MET A C 1
ATOM 718 O O . MET A 1 94 ? -16.864 1.901 22.748 1.00 74.12 94 MET A O 1
ATOM 722 N N . ARG A 1 95 ? -16.251 0.148 21.487 1.00 75.56 95 ARG A N 1
ATOM 723 C CA . ARG A 1 95 ? -17.024 -0.854 22.226 1.00 75.56 95 ARG A CA 1
ATOM 724 C C . ARG A 1 95 ? -16.434 -1.174 23.603 1.00 75.56 95 ARG A C 1
ATOM 726 O O . ARG A 1 95 ? -17.189 -1.519 24.499 1.00 75.56 95 ARG A O 1
ATOM 733 N N . MET A 1 96 ? -15.117 -1.039 23.784 1.00 72.69 96 MET A N 1
ATOM 734 C CA . MET A 1 96 ? -14.451 -1.199 25.087 1.00 72.69 96 MET A CA 1
ATOM 735 C C . MET A 1 96 ? -14.666 -0.017 26.048 1.00 72.69 96 MET A C 1
ATOM 737 O O . MET A 1 96 ? -14.449 -0.179 27.245 1.00 72.69 96 MET A O 1
ATOM 741 N N . GLN A 1 97 ? -15.020 1.171 25.542 1.00 58.97 97 GLN A N 1
ATOM 742 C CA . GLN A 1 97 ? -15.198 2.389 26.351 1.00 58.97 97 GLN A CA 1
ATOM 743 C C . GLN A 1 97 ? -16.650 2.645 26.791 1.00 58.97 97 GLN A C 1
ATOM 745 O O . GLN A 1 97 ? -16.868 3.541 27.607 1.00 58.97 97 GLN A O 1
ATOM 750 N N . MET A 1 98 ? -17.619 1.898 26.250 1.00 55.19 98 MET A N 1
ATOM 751 C CA . MET A 1 98 ? -19.042 1.973 26.618 1.00 55.19 98 MET A CA 1
ATOM 752 C C . MET A 1 98 ? -19.384 1.027 27.767 1.00 55.19 98 MET A C 1
ATOM 754 O O . MET A 1 98 ? -18.812 -0.085 27.810 1.00 55.19 98 MET A O 1
#

Radius of gyration: 25.66 Å; chains: 1; bounding box: 35×16×98 Å

Foldseek 3Di:
DDDDDDPDPPVVVVVPPPPCQLVNVLVVVVVVLVVLVVVLVVLVVVLVVLVVCVVVVDPSPPVVSVVSVVCSVVSVVVSVVVVVVSVVSVVVSVVVVD

pLDDT: mean 74.08, std 11.78, range [43.5, 89.94]

Secondary structure (DSSP, 8-state):
--------TTSTTS-------HHHHHHHHHHHHHHHHHHHHHHHHHHHHHHHHHHTT----HHHHHHHHHHHHHHHHHHHHHHHHHHHHHHHHHHHH-